Protein AF-A0A964V633-F1 (afdb_monomer)

Secondary structure (DSSP, 8-state):
--TTTTT-EEEEEE-TTSEEEEEEESSSEEEEEEEEEEEETTEEEEEESSSS--PEEEEEEETTEEEEEEEE----SSSS----EEEEEEEE---

Sequence (95 aa):
MDVLATGGSFWISVEPSGQYTATLEFAGPHVELGDLTVQSSSQFTLNPLGGTPAPSAYVFARPDSLILDGATEFDFNPDFVSEPGQAHFELVRRP

Solvent-accessible surface area (backbone atoms only — not comparable to full-atom values): 5607 Å² total; per-residue (Å²): 129,65,54,58,85,73,72,27,50,77,49,76,48,75,48,97,88,29,42,34,41,37,37,41,42,61,101,52,84,43,79,48,48,30,41,49,46,80,78,50,103,51,32,33,29,46,33,50,71,62,86,77,69,46,73,12,56,30,32,57,77,42,103,54,30,44,36,42,39,28,48,40,63,64,56,84,78,81,76,90,55,76,43,95,36,74,46,79,45,80,48,69,68,76,134

Nearest PDB structures (foldseek):
  6d0t-assembly2_B  TM=4.013E-01  e=6.426E-01  synthetic construct
  9hac-assembly2_C  TM=4.712E-01  e=9.895E-01  synthetic construct
  7vku-assembly1_X  TM=4.724E-01  e=6.542E+00  Saccharomyces cerevisiae S288C

pLDDT: mean 74.79, std 9.02, range [49.0, 89.31]

Radius of gyration: 13.52 Å; Cα contacts (8 Å, |Δi|>4): 192; chains: 1; bounding box: 30×33×32 Å

Foldseek 3Di:
DPQVVVPKDKDWDADPVQKIWIWIGGPHIWIWIFGKAAPDPFWIWTFTPPDDTWTWIWGPPDPFKTWTWTWDQTPPVPPPHGDTDIDIDIGGHDD

Structure (mmCIF, N/CA/C/O backbone):
data_AF-A0A964V633-F1
#
_entry.id   AF-A0A964V633-F1
#
loop_
_atom_site.group_PDB
_atom_site.id
_atom_site.type_symbol
_atom_site.label_atom_id
_atom_site.label_alt_id
_atom_site.label_comp_id
_atom_site.label_asym_id
_atom_site.label_entity_id
_atom_site.label_seq_id
_atom_site.pdbx_PDB_ins_code
_atom_site.Cartn_x
_atom_site.Cartn_y
_atom_site.Cartn_z
_atom_site.occupancy
_atom_site.B_iso_or_equiv
_atom_site.auth_seq_id
_atom_site.auth_comp_id
_atom_site.auth_asym_id
_atom_site.auth_atom_id
_atom_site.pdbx_PDB_model_num
ATOM 1 N N . MET A 1 1 ? -2.955 -9.619 -15.643 1.00 59.34 1 MET A N 1
ATOM 2 C CA . MET A 1 1 ? -2.165 -10.773 -15.164 1.00 59.34 1 MET A CA 1
ATOM 3 C C . MET A 1 1 ? -2.230 -10.741 -13.651 1.00 59.34 1 MET A C 1
ATOM 5 O O . MET A 1 1 ? -2.146 -9.648 -13.112 1.00 59.34 1 MET A O 1
ATOM 9 N N . ASP A 1 2 ? -2.438 -11.872 -12.981 1.00 69.00 2 ASP A N 1
ATOM 10 C CA . ASP A 1 2 ? -2.372 -11.914 -11.516 1.00 69.00 2 ASP A CA 1
ATOM 11 C C . ASP A 1 2 ? -0.901 -12.032 -11.104 1.00 69.00 2 ASP A C 1
ATOM 13 O O . ASP A 1 2 ? -0.317 -13.115 -11.136 1.00 69.00 2 ASP A O 1
ATOM 17 N N . VAL A 1 3 ? -0.293 -10.881 -10.812 1.00 69.94 3 VAL A N 1
ATOM 18 C CA . VAL A 1 3 ? 1.142 -10.751 -10.527 1.00 69.94 3 VAL A CA 1
ATOM 19 C C . VAL A 1 3 ? 1.547 -11.612 -9.326 1.00 69.94 3 VAL A C 1
ATOM 21 O O . VAL A 1 3 ? 2.593 -12.267 -9.353 1.00 69.94 3 VAL A O 1
ATOM 24 N N . LEU A 1 4 ? 0.683 -11.691 -8.310 1.00 73.31 4 LEU A N 1
ATOM 25 C CA . LEU A 1 4 ? 0.915 -12.494 -7.112 1.00 73.31 4 LEU A CA 1
ATOM 26 C C . LEU A 1 4 ? 0.805 -13.992 -7.417 1.00 73.31 4 LEU A C 1
ATOM 28 O O . LEU A 1 4 ? 1.661 -14.772 -6.998 1.00 73.31 4 LEU A O 1
ATOM 32 N N . ALA A 1 5 ? -0.184 -14.407 -8.213 1.00 70.06 5 ALA A N 1
ATOM 33 C CA . ALA A 1 5 ? -0.303 -15.801 -8.645 1.00 70.06 5 ALA A CA 1
ATOM 34 C C . ALA A 1 5 ? 0.856 -16.250 -9.553 1.00 70.06 5 ALA A C 1
ATOM 36 O O . ALA A 1 5 ? 1.153 -17.443 -9.623 1.00 70.06 5 ALA A O 1
ATOM 37 N N . THR A 1 6 ? 1.536 -15.316 -10.225 1.00 78.69 6 THR A N 1
ATOM 38 C CA . THR A 1 6 ? 2.736 -15.595 -11.032 1.00 78.69 6 THR A CA 1
ATOM 39 C C . THR A 1 6 ? 4.052 -15.564 -10.245 1.00 78.69 6 THR A C 1
ATOM 41 O O . THR A 1 6 ? 5.118 -15.673 -10.847 1.00 78.69 6 THR A O 1
ATOM 44 N N . GLY A 1 7 ? 3.996 -15.465 -8.912 1.00 77.44 7 GLY A N 1
ATOM 45 C CA . GLY A 1 7 ? 5.171 -15.519 -8.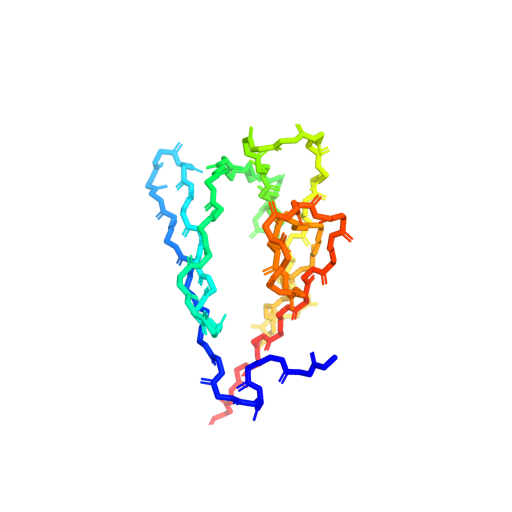035 1.00 77.44 7 GLY A CA 1
ATOM 46 C C . GLY A 1 7 ? 5.749 -14.160 -7.642 1.00 77.44 7 GLY A C 1
ATOM 47 O O . GLY A 1 7 ? 6.826 -14.121 -7.051 1.00 77.44 7 GLY A O 1
ATOM 48 N N . GLY A 1 8 ? 5.056 -13.062 -7.951 1.00 81.62 8 GLY A N 1
ATOM 49 C CA . GLY A 1 8 ? 5.360 -11.757 -7.376 1.00 81.62 8 GLY A CA 1
ATOM 50 C C . GLY A 1 8 ? 4.970 -11.688 -5.901 1.00 81.62 8 GLY A C 1
ATOM 51 O O . GLY A 1 8 ? 4.172 -12.487 -5.403 1.00 81.62 8 GLY A O 1
ATOM 52 N N . SER A 1 9 ? 5.516 -10.708 -5.194 1.00 82.38 9 SER A N 1
ATOM 53 C CA . SER A 1 9 ? 5.207 -10.495 -3.782 1.00 82.38 9 SER A CA 1
ATOM 54 C C . SER A 1 9 ? 4.979 -9.025 -3.473 1.00 82.38 9 SER A C 1
ATOM 56 O O . SER A 1 9 ? 5.644 -8.159 -4.029 1.00 82.38 9 SER A O 1
ATOM 58 N N . PHE A 1 10 ? 4.021 -8.752 -2.590 1.00 79.88 10 PHE A N 1
ATOM 59 C CA . PHE A 1 10 ? 3.607 -7.402 -2.230 1.00 79.88 10 PHE A CA 1
ATOM 60 C C . PHE A 1 10 ? 3.695 -7.202 -0.720 1.00 79.88 10 PHE A C 1
ATOM 62 O O . PHE A 1 10 ? 3.256 -8.057 0.055 1.00 79.88 10 PHE A O 1
ATOM 69 N N . TRP A 1 11 ? 4.226 -6.056 -0.307 1.00 82.12 11 TRP A N 1
ATOM 70 C CA . TRP A 1 11 ? 4.246 -5.623 1.085 1.00 82.12 11 TRP A CA 1
ATOM 71 C C . TRP A 1 11 ? 3.834 -4.162 1.197 1.00 82.12 11 TRP A C 1
ATOM 73 O O . TRP A 1 11 ? 4.234 -3.323 0.396 1.00 82.12 11 TRP A O 1
ATOM 83 N N . ILE A 1 12 ? 3.059 -3.868 2.238 1.00 83.12 12 ILE A N 1
ATOM 84 C CA . ILE A 1 12 ? 2.730 -2.511 2.657 1.00 83.12 12 ILE A CA 1
ATOM 85 C C . ILE A 1 12 ? 3.096 -2.341 4.129 1.00 83.12 12 ILE A C 1
ATOM 87 O O . ILE A 1 12 ? 2.691 -3.132 4.983 1.00 83.12 12 ILE A O 1
ATOM 91 N N . SER A 1 13 ? 3.869 -1.301 4.413 1.00 84.19 13 SER A N 1
ATOM 92 C CA . SER A 1 13 ? 4.243 -0.876 5.758 1.00 84.19 13 SER A CA 1
ATOM 93 C C . SER A 1 13 ? 3.608 0.477 6.024 1.00 84.19 13 SER A C 1
ATOM 95 O O . SER A 1 13 ? 3.780 1.387 5.222 1.00 84.19 13 SER A O 1
ATOM 97 N N . VAL A 1 14 ? 2.887 0.609 7.137 1.00 80.94 14 VAL A N 1
ATOM 98 C CA . VAL A 1 14 ? 2.275 1.870 7.573 1.00 80.94 14 VAL A CA 1
ATOM 99 C C . VAL A 1 14 ? 2.883 2.265 8.912 1.00 80.94 14 VAL A C 1
ATOM 101 O O . VAL A 1 14 ? 2.840 1.497 9.875 1.00 80.94 14 VAL A O 1
ATOM 104 N N . GLU A 1 15 ? 3.446 3.464 8.976 1.00 85.69 15 GLU A N 1
ATOM 105 C CA . GLU A 1 15 ? 3.972 4.047 10.201 1.00 85.69 15 GLU A CA 1
ATOM 106 C C . GLU A 1 15 ? 2.861 4.707 11.036 1.00 85.69 15 GLU A C 1
ATOM 108 O O . GLU A 1 15 ? 1.860 5.175 10.488 1.00 85.69 15 GLU A O 1
ATOM 113 N N . PRO A 1 16 ? 3.032 4.846 12.367 1.00 78.75 16 PRO A N 1
ATOM 114 C CA . PRO A 1 16 ? 2.081 5.574 13.214 1.00 78.75 16 PRO A CA 1
ATOM 115 C C . PRO A 1 16 ? 1.854 7.038 12.805 1.00 78.75 16 PRO A C 1
ATOM 117 O O . PRO A 1 16 ? 0.850 7.630 13.189 1.00 78.75 16 PRO A O 1
ATOM 120 N N . SER A 1 17 ? 2.787 7.622 12.046 1.00 85.06 17 SER A N 1
ATOM 121 C CA . SER A 1 17 ? 2.682 8.959 11.450 1.00 85.06 17 SER A CA 1
ATOM 122 C C . SER A 1 17 ? 1.622 9.044 10.345 1.00 85.06 17 SER A C 1
ATOM 124 O O . SER A 1 17 ? 1.236 10.146 9.968 1.00 85.06 17 SER A O 1
ATOM 126 N N . GLY A 1 18 ? 1.149 7.901 9.838 1.00 80.38 18 GLY A N 1
ATOM 127 C CA . GLY A 1 18 ? 0.292 7.808 8.662 1.00 80.38 18 GLY A CA 1
ATOM 128 C C . GLY A 1 18 ? 1.071 7.635 7.361 1.00 80.38 18 GLY A C 1
ATOM 129 O O . GLY A 1 18 ? 0.454 7.355 6.344 1.00 80.38 18 GLY A O 1
ATOM 130 N N . GLN A 1 19 ? 2.402 7.725 7.360 1.00 88.88 19 GLN A N 1
ATOM 131 C CA . GLN A 1 19 ? 3.186 7.443 6.156 1.00 88.88 19 GLN A CA 1
ATOM 132 C C . GLN A 1 19 ? 3.135 5.955 5.819 1.00 88.88 19 GLN A C 1
ATOM 134 O O . GLN A 1 19 ? 3.205 5.110 6.714 1.00 88.88 19 GLN A O 1
ATOM 139 N N . TYR A 1 20 ? 3.034 5.627 4.532 1.00 88.50 20 TYR A N 1
ATOM 140 C CA . TYR A 1 20 ? 3.148 4.254 4.066 1.00 88.50 20 TYR A CA 1
ATOM 141 C C . TYR A 1 20 ? 4.237 4.083 3.012 1.00 88.50 20 TYR A C 1
ATOM 143 O O . TYR A 1 20 ? 4.570 4.984 2.242 1.00 88.50 20 TYR A O 1
ATOM 151 N N . THR A 1 21 ? 4.776 2.871 2.978 1.00 89.31 21 THR A N 1
ATOM 152 C CA . THR A 1 21 ? 5.617 2.358 1.902 1.00 89.31 21 THR A CA 1
ATOM 153 C C . THR A 1 21 ? 4.973 1.085 1.389 1.00 89.31 21 THR A C 1
ATOM 155 O O . THR A 1 21 ? 4.816 0.129 2.151 1.00 89.31 21 THR A O 1
ATOM 158 N N . ALA A 1 22 ? 4.592 1.071 0.117 1.00 86.19 22 ALA A N 1
ATOM 159 C CA . ALA A 1 22 ? 4.164 -0.129 -0.579 1.00 86.19 22 ALA A CA 1
ATOM 160 C C . ALA A 1 22 ? 5.269 -0.571 -1.541 1.00 86.19 22 ALA A C 1
ATOM 162 O O . ALA A 1 22 ? 5.984 0.241 -2.127 1.00 86.19 22 ALA A O 1
ATOM 163 N N . THR A 1 23 ? 5.460 -1.873 -1.685 1.00 85.44 23 THR A N 1
ATOM 164 C CA . THR A 1 23 ? 6.454 -2.412 -2.604 1.00 85.44 23 THR A CA 1
ATOM 165 C C . THR A 1 23 ? 5.919 -3.670 -3.253 1.00 85.44 23 THR A C 1
ATOM 167 O O . THR A 1 23 ? 5.406 -4.566 -2.579 1.00 85.44 23 THR A O 1
ATOM 170 N N . LEU A 1 24 ? 6.060 -3.713 -4.570 1.00 83.19 24 LEU A N 1
ATOM 171 C CA . LEU A 1 24 ? 5.774 -4.862 -5.405 1.00 83.19 24 LEU A CA 1
ATOM 172 C C . LEU A 1 24 ? 7.102 -5.403 -5.933 1.00 83.19 24 LEU A C 1
ATOM 174 O O . LEU A 1 24 ? 7.814 -4.722 -6.663 1.00 83.19 24 LEU A O 1
ATOM 178 N N . GLU A 1 25 ? 7.432 -6.632 -5.566 1.00 84.50 25 GLU A N 1
ATOM 179 C CA . GLU A 1 25 ? 8.566 -7.359 -6.123 1.00 84.50 25 GLU A CA 1
ATOM 180 C C . GLU A 1 25 ? 8.059 -8.234 -7.270 1.00 84.50 25 GLU A C 1
ATOM 182 O O . GLU A 1 25 ? 7.429 -9.276 -7.056 1.00 84.50 25 GLU A O 1
ATOM 187 N N . PHE A 1 26 ? 8.304 -7.786 -8.499 1.00 79.12 26 PHE A N 1
ATOM 188 C CA . PHE A 1 26 ? 7.980 -8.521 -9.716 1.00 79.12 26 PHE A CA 1
ATOM 189 C C . PHE A 1 26 ? 8.859 -8.022 -10.862 1.00 79.12 26 PHE A C 1
ATOM 191 O O . PHE A 1 26 ? 8.753 -6.873 -11.280 1.00 79.12 26 PHE A O 1
ATOM 198 N N . ALA A 1 27 ? 9.754 -8.885 -11.353 1.00 81.44 27 ALA A N 1
ATOM 199 C CA . ALA A 1 27 ? 10.806 -8.504 -12.303 1.00 81.44 27 ALA A CA 1
ATOM 200 C C . ALA A 1 27 ? 11.716 -7.347 -11.809 1.00 81.44 27 ALA A C 1
ATOM 202 O O . ALA A 1 27 ? 12.360 -6.680 -12.615 1.00 81.44 27 ALA A O 1
ATOM 203 N N . GLY A 1 28 ? 11.798 -7.153 -10.486 1.00 78.69 28 GLY A N 1
ATOM 204 C CA . GLY A 1 28 ? 12.522 -6.079 -9.799 1.00 78.69 28 GLY A CA 1
ATOM 205 C C . GLY A 1 28 ? 11.666 -5.425 -8.699 1.00 78.69 28 GLY A C 1
ATOM 206 O O . GLY A 1 28 ? 10.456 -5.673 -8.651 1.00 78.69 28 GLY A O 1
ATOM 207 N N . PRO A 1 29 ? 12.272 -4.611 -7.812 1.00 80.00 29 PRO A N 1
ATOM 208 C CA . PRO A 1 29 ? 11.543 -3.899 -6.771 1.00 8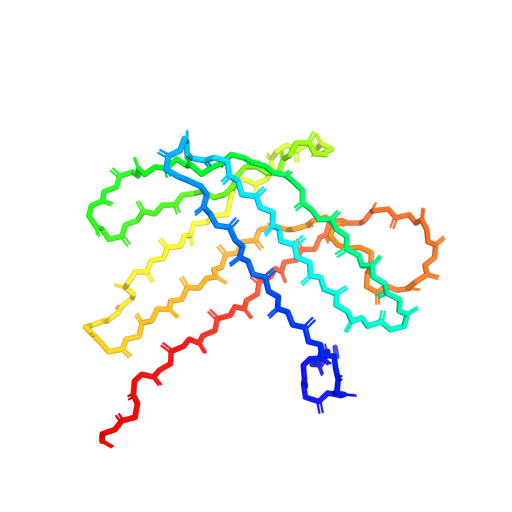0.00 29 PRO A CA 1
ATOM 209 C C . PRO A 1 29 ? 10.896 -2.622 -7.320 1.00 80.00 29 PRO A C 1
ATOM 211 O O . PRO A 1 29 ? 11.586 -1.719 -7.793 1.00 80.00 29 PRO A O 1
ATOM 214 N N . HIS A 1 30 ? 9.579 -2.517 -7.170 1.00 82.00 30 HIS A N 1
ATOM 215 C CA . HIS A 1 30 ? 8.797 -1.315 -7.464 1.00 82.00 30 HIS A CA 1
ATOM 216 C C . HIS A 1 30 ? 8.278 -0.724 -6.165 1.00 82.00 30 HIS A C 1
ATOM 218 O O . HIS A 1 30 ? 7.631 -1.428 -5.393 1.00 82.00 30 HIS A O 1
ATOM 224 N N . VAL A 1 31 ? 8.565 0.550 -5.899 1.00 83.69 31 VAL A N 1
ATOM 225 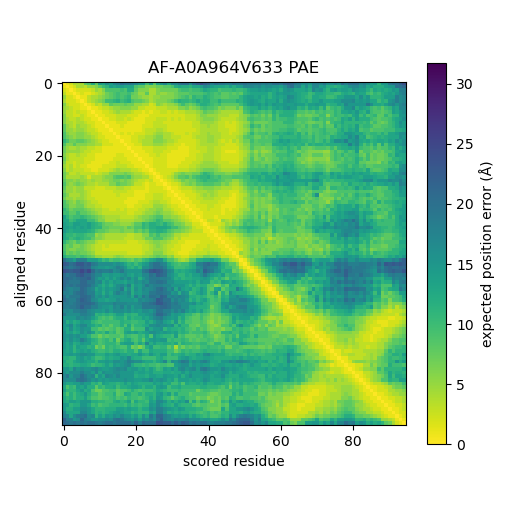C CA . VAL A 1 31 ? 8.276 1.190 -4.607 1.00 83.69 31 VAL A CA 1
ATOM 226 C C . VAL A 1 31 ? 7.321 2.360 -4.801 1.00 83.69 31 VAL A C 1
ATOM 228 O O . VAL A 1 31 ? 7.582 3.250 -5.604 1.00 83.69 31 VAL A O 1
ATOM 231 N N . GLU A 1 32 ? 6.255 2.378 -4.008 1.00 86.06 32 GLU A N 1
ATOM 232 C CA . GLU A 1 32 ? 5.306 3.482 -3.896 1.00 86.06 32 GLU A CA 1
ATOM 233 C C . GLU A 1 32 ? 5.372 4.043 -2.466 1.00 86.06 32 GLU A C 1
ATOM 235 O O . GLU A 1 32 ? 5.384 3.296 -1.483 1.00 86.06 32 GLU A O 1
ATOM 240 N N . LEU A 1 33 ? 5.437 5.369 -2.348 1.00 87.81 33 LEU A N 1
ATOM 241 C CA . LEU A 1 33 ? 5.432 6.089 -1.074 1.00 87.81 33 LEU A CA 1
ATOM 242 C C . LEU A 1 33 ? 4.202 6.983 -1.013 1.00 87.81 33 LEU A C 1
ATOM 244 O O . LEU A 1 33 ? 3.828 7.585 -2.022 1.00 87.81 33 LEU A O 1
ATOM 248 N N . GLY A 1 34 ? 3.615 7.128 0.170 1.00 87.75 34 GLY A N 1
ATOM 249 C CA . GLY A 1 34 ? 2.464 8.001 0.329 1.00 87.75 34 GLY A CA 1
ATOM 250 C C . GLY A 1 34 ? 2.016 8.222 1.763 1.00 87.75 34 GLY A C 1
ATOM 251 O O . GLY A 1 34 ? 2.665 7.788 2.716 1.00 87.75 34 GLY A O 1
ATOM 252 N N . ASP A 1 35 ? 0.864 8.873 1.898 1.00 88.69 35 ASP A N 1
ATOM 253 C CA . ASP A 1 35 ? 0.204 9.132 3.175 1.00 88.69 35 ASP A CA 1
ATOM 254 C C . ASP A 1 35 ? -1.138 8.397 3.264 1.00 88.69 35 ASP A C 1
ATOM 256 O O . ASP A 1 35 ? -1.958 8.413 2.342 1.00 88.69 35 ASP A O 1
ATOM 260 N N . LEU A 1 36 ? -1.403 7.794 4.417 1.00 85.06 36 LEU A N 1
ATOM 261 C CA . LEU A 1 36 ? -2.664 7.174 4.785 1.00 85.06 36 LEU A CA 1
ATOM 262 C C . LEU A 1 36 ? -3.539 8.181 5.539 1.00 85.06 36 LEU A C 1
ATOM 264 O O . LEU A 1 36 ? -3.147 8.744 6.558 1.00 85.06 36 LEU A O 1
ATOM 268 N N . THR A 1 37 ? -4.775 8.366 5.082 1.00 81.69 37 THR A N 1
ATOM 269 C CA . THR A 1 37 ? -5.804 9.153 5.774 1.00 81.69 37 THR A CA 1
ATOM 270 C C . THR A 1 37 ? -6.926 8.245 6.258 1.00 81.69 37 THR A C 1
ATOM 272 O O . THR A 1 37 ? -7.580 7.585 5.456 1.00 81.69 37 THR A O 1
ATOM 275 N N . VAL A 1 38 ? -7.201 8.224 7.562 1.00 78.62 38 VAL A N 1
ATOM 276 C CA . VAL A 1 38 ? -8.342 7.479 8.119 1.00 78.62 38 VAL A CA 1
ATOM 277 C C . VAL A 1 38 ? -9.611 8.321 7.988 1.00 78.62 38 VAL A C 1
ATOM 279 O O . VAL A 1 38 ? -9.683 9.424 8.523 1.00 78.62 38 VAL A O 1
ATOM 282 N N . GLN A 1 39 ? -10.618 7.800 7.289 1.00 76.56 39 GLN A N 1
ATOM 283 C CA . GLN A 1 39 ? -11.908 8.471 7.085 1.00 76.56 39 GLN A CA 1
ATOM 284 C C . GLN A 1 39 ? -12.960 7.997 8.096 1.00 76.56 39 GLN A C 1
ATOM 286 O O . GLN A 1 39 ? -13.792 8.776 8.556 1.00 76.56 39 GLN A O 1
ATOM 291 N N . SER A 1 40 ? -12.919 6.717 8.472 1.00 74.50 40 SER A N 1
ATOM 292 C CA . SER A 1 40 ? -13.761 6.134 9.519 1.00 74.50 40 SER A CA 1
ATOM 293 C C . SER A 1 40 ? -13.077 4.921 10.151 1.00 74.50 40 SER A C 1
ATOM 295 O O . SER A 1 40 ? -12.026 4.482 9.693 1.00 74.50 40 SER A O 1
ATOM 297 N N . SER A 1 41 ? -13.695 4.316 11.170 1.00 70.81 41 SER A N 1
ATOM 298 C CA . SER A 1 41 ? -13.207 3.065 11.775 1.00 70.81 41 SER A CA 1
ATOM 299 C C . SER A 1 41 ? -13.083 1.903 10.786 1.00 70.81 41 SER A C 1
ATOM 301 O O . SER A 1 41 ? -12.391 0.930 11.072 1.00 70.81 41 SER A O 1
ATOM 303 N N . SER A 1 42 ? -13.764 1.994 9.643 1.00 68.06 42 SER A N 1
ATOM 304 C CA . SER A 1 42 ? -13.793 0.955 8.618 1.00 68.06 42 SER A CA 1
ATOM 305 C C . SER A 1 42 ? -13.212 1.394 7.278 1.00 68.06 42 SER A C 1
ATOM 307 O O . SER A 1 42 ? -13.195 0.581 6.362 1.00 68.06 42 SER A O 1
ATOM 309 N N . GLN A 1 43 ? -12.768 2.651 7.159 1.00 70.38 43 GLN A N 1
ATOM 310 C CA . GLN A 1 43 ? -12.362 3.247 5.892 1.00 70.38 43 GLN A CA 1
ATOM 311 C C . GLN A 1 43 ? -11.097 4.082 6.050 1.00 70.38 43 GLN A C 1
ATOM 313 O O . GLN A 1 43 ? -11.051 5.011 6.861 1.00 70.38 43 GLN A O 1
ATOM 318 N N . PHE A 1 44 ? -10.100 3.801 5.223 1.00 76.69 44 PHE A N 1
ATOM 319 C CA . PHE A 1 44 ? -8.921 4.645 5.072 1.00 76.69 44 PHE A CA 1
ATOM 320 C C . PHE A 1 44 ? -8.595 4.853 3.600 1.00 76.69 44 PHE A C 1
ATOM 322 O O . PHE A 1 44 ? -9.104 4.143 2.732 1.00 76.69 44 PHE A O 1
ATOM 329 N N . THR A 1 45 ? -7.762 5.848 3.328 1.00 78.06 45 THR A N 1
ATOM 330 C CA . THR A 1 45 ? -7.295 6.186 1.994 1.00 78.06 45 THR A CA 1
ATOM 331 C C . THR A 1 45 ? -5.786 6.199 1.937 1.00 78.06 45 THR A C 1
ATOM 333 O O . THR A 1 45 ? -5.180 6.801 2.813 1.00 78.06 45 THR A O 1
ATOM 336 N N . LEU A 1 46 ? -5.193 5.573 0.922 1.00 80.81 46 LEU A N 1
ATOM 337 C CA . LEU A 1 46 ? -3.782 5.772 0.587 1.00 80.81 46 LEU A CA 1
ATOM 338 C C . LEU A 1 46 ? -3.685 6.848 -0.490 1.00 80.81 46 LEU A C 1
ATOM 340 O O . LEU A 1 46 ? -4.420 6.802 -1.478 1.00 80.81 46 LEU A O 1
ATOM 344 N N . ASN A 1 47 ? -2.800 7.811 -0.267 1.00 82.56 47 ASN A N 1
ATOM 345 C CA . ASN A 1 47 ? -2.525 8.920 -1.165 1.00 82.56 47 ASN A CA 1
ATOM 346 C C . ASN A 1 47 ? -1.061 8.808 -1.609 1.00 82.56 47 ASN A C 1
ATOM 348 O O . ASN A 1 47 ? -0.179 9.205 -0.840 1.00 82.56 47 ASN A O 1
ATOM 352 N N . PRO A 1 48 ? -0.787 8.245 -2.798 1.00 83.06 48 PRO A N 1
ATOM 353 C CA . PRO A 1 48 ? 0.562 8.208 -3.350 1.00 83.06 48 PRO A CA 1
ATOM 354 C C . PRO A 1 48 ? 1.140 9.626 -3.488 1.00 83.06 48 PRO A C 1
ATOM 356 O O . PRO A 1 48 ? 0.416 10.571 -3.808 1.00 83.06 48 PRO A O 1
ATOM 359 N N . LEU A 1 49 ? 2.442 9.778 -3.228 1.00 82.69 49 LEU A N 1
ATOM 360 C CA . LEU A 1 49 ? 3.176 11.042 -3.401 1.00 82.69 49 LEU A CA 1
ATOM 361 C C . LEU A 1 49 ? 3.715 11.232 -4.826 1.00 82.69 49 LEU A C 1
ATOM 363 O O . LEU A 1 49 ? 4.092 12.349 -5.189 1.00 82.69 49 LEU A O 1
ATOM 367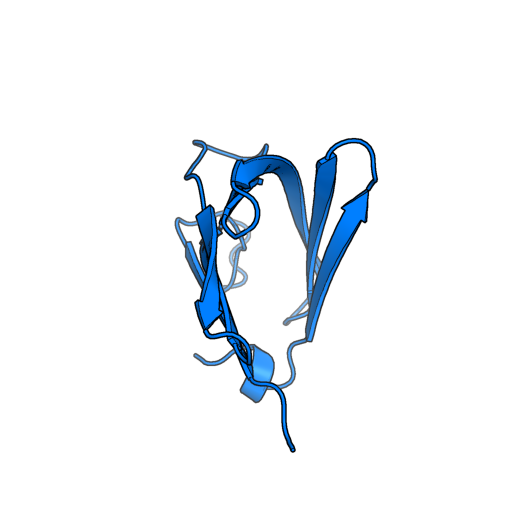 N N . GLY A 1 50 ? 3.793 10.157 -5.613 1.00 65.50 50 GLY A N 1
ATOM 368 C CA . GLY A 1 50 ? 4.046 10.245 -7.047 1.00 65.50 50 GLY A CA 1
ATOM 369 C C . GLY A 1 50 ? 2.797 10.734 -7.792 1.00 65.50 50 GLY A C 1
ATOM 370 O O . GLY A 1 50 ? 1.680 10.602 -7.298 1.00 65.50 50 GLY A O 1
ATOM 371 N N . GLY A 1 51 ? 3.010 11.375 -8.947 1.00 58.56 51 GLY A N 1
ATOM 372 C CA . GLY A 1 51 ? 1.965 11.687 -9.928 1.00 58.56 51 GLY A CA 1
ATOM 373 C C . GLY A 1 51 ? 0.741 12.477 -9.437 1.00 58.56 51 GLY A C 1
ATOM 374 O O . GLY A 1 51 ? 0.841 13.400 -8.627 1.00 58.56 51 GLY A O 1
ATOM 375 N N . THR A 1 52 ? -0.416 12.221 -10.061 1.00 49.00 52 THR A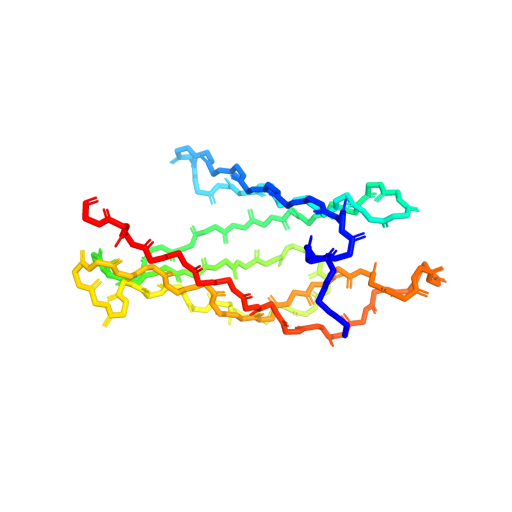 N 1
ATOM 376 C CA . THR A 1 52 ? -1.686 12.881 -9.705 1.00 49.00 52 THR A CA 1
ATOM 377 C C . THR A 1 52 ? -2.373 12.011 -8.659 1.00 49.00 52 THR A C 1
ATOM 379 O O . THR A 1 52 ? -2.723 10.883 -9.002 1.00 49.00 52 THR A O 1
ATOM 382 N N . PRO A 1 53 ? -2.625 12.504 -7.431 1.00 51.50 53 PRO A N 1
ATOM 383 C CA . PRO A 1 53 ? -3.173 11.679 -6.363 1.00 51.50 53 PRO A CA 1
ATOM 384 C C . PRO A 1 53 ? -4.497 11.058 -6.794 1.00 51.50 53 PRO A C 1
ATOM 386 O O . PRO A 1 53 ? -5.491 11.759 -7.004 1.00 51.50 53 PRO A O 1
ATOM 389 N N . ALA A 1 54 ? -4.509 9.739 -6.925 1.00 54.88 54 ALA A N 1
ATOM 390 C CA . ALA A 1 54 ? -5.715 8.974 -7.153 1.00 54.88 54 ALA A CA 1
ATOM 391 C C . ALA A 1 54 ? -6.033 8.247 -5.833 1.00 54.88 54 ALA A C 1
ATOM 393 O O . ALA A 1 54 ? -5.402 7.242 -5.514 1.00 54.88 54 ALA A O 1
ATOM 394 N N . PRO A 1 55 ? -6.928 8.805 -4.997 1.00 55.38 55 PRO A N 1
ATOM 395 C CA . PRO A 1 55 ? -7.177 8.288 -3.659 1.00 55.38 55 PRO A CA 1
ATOM 396 C C . PRO A 1 55 ? -7.773 6.881 -3.720 1.00 55.38 55 PRO A C 1
ATOM 398 O O . PRO A 1 55 ? -8.805 6.650 -4.351 1.00 55.38 55 PRO A O 1
ATOM 401 N N . SER A 1 56 ? -7.135 5.956 -3.013 1.00 56.03 56 SER A N 1
ATOM 402 C CA . SER A 1 56 ? -7.532 4.547 -2.942 1.00 56.03 56 SER A CA 1
ATOM 403 C C . SER A 1 56 ? -8.328 4.298 -1.676 1.00 56.03 56 SER A C 1
ATOM 405 O O . SER A 1 56 ? -7.848 4.674 -0.620 1.00 56.03 56 SER A O 1
ATOM 407 N N . ALA A 1 57 ? -9.534 3.729 -1.736 1.00 57.31 57 ALA A N 1
ATOM 408 C CA . ALA A 1 57 ? -10.399 3.553 -0.567 1.00 57.31 57 ALA A CA 1
ATOM 409 C C . ALA A 1 57 ? -10.373 2.102 -0.078 1.00 57.31 57 ALA A C 1
ATOM 411 O O . ALA A 1 57 ? -10.831 1.181 -0.746 1.00 57.31 57 ALA A O 1
ATOM 412 N N . TYR A 1 58 ? -9.895 1.915 1.143 1.00 61.66 58 TYR A N 1
ATOM 413 C CA . TYR A 1 58 ? -9.721 0.612 1.759 1.00 61.66 58 TYR A CA 1
ATOM 414 C C . TYR A 1 58 ? -10.826 0.410 2.782 1.00 61.66 58 TYR A C 1
ATOM 416 O O . TYR A 1 58 ? -10.983 1.239 3.682 1.00 61.66 58 TYR A O 1
ATOM 424 N N . VAL A 1 59 ? -11.6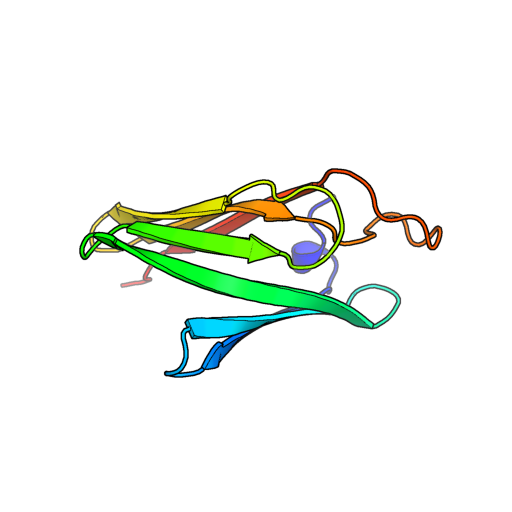08 -0.659 2.632 1.00 61.00 59 VAL A N 1
ATOM 425 C CA . VAL A 1 59 ? -12.806 -0.897 3.443 1.00 61.00 59 VAL A CA 1
ATOM 426 C C . VAL A 1 59 ? -12.733 -2.271 4.096 1.00 61.00 59 VAL A C 1
ATOM 428 O O . VAL A 1 59 ? -12.447 -3.280 3.447 1.00 61.00 59 VAL A O 1
ATOM 431 N N . PHE A 1 60 ? -13.076 -2.341 5.382 1.00 58.75 60 PHE A N 1
ATOM 432 C CA . PHE A 1 60 ? -13.516 -3.602 5.982 1.00 58.75 60 PHE A CA 1
ATOM 433 C C . PHE A 1 60 ? -14.887 -3.954 5.400 1.00 58.75 60 PHE A C 1
ATOM 435 O O . PHE A 1 60 ? -15.925 -3.628 5.973 1.00 58.75 60 PHE A O 1
ATOM 442 N N . ALA A 1 61 ? -14.892 -4.554 4.208 1.00 61.12 61 ALA A N 1
ATOM 443 C CA . ALA A 1 61 ? -16.113 -4.822 3.455 1.00 61.12 61 ALA A CA 1
ATOM 444 C C . ALA A 1 61 ? -17.064 -5.767 4.211 1.00 61.12 61 ALA A C 1
ATOM 446 O O . ALA A 1 61 ? -18.278 -5.716 4.012 1.00 61.12 61 ALA A O 1
ATOM 447 N N . ARG A 1 62 ? -16.510 -6.621 5.086 1.00 67.75 62 ARG A N 1
ATOM 448 C CA . ARG A 1 62 ? -17.218 -7.555 5.976 1.00 67.75 62 ARG A CA 1
ATOM 449 C C . ARG A 1 62 ? -16.385 -7.780 7.251 1.00 67.75 62 ARG A C 1
ATOM 451 O O . ARG A 1 62 ? -15.188 -7.493 7.239 1.00 67.75 62 ARG A O 1
ATOM 458 N N . PRO A 1 63 ? -16.958 -8.330 8.342 1.00 70.31 63 PRO A N 1
ATOM 459 C CA . PRO A 1 63 ? -16.212 -8.632 9.574 1.00 70.31 63 PRO A CA 1
ATOM 460 C C . PRO A 1 63 ? -15.010 -9.573 9.384 1.00 70.31 63 PRO A C 1
ATOM 462 O O . PRO A 1 63 ? -14.123 -9.633 10.234 1.00 70.31 63 PRO A O 1
ATOM 465 N N . ASP A 1 64 ? -15.004 -10.331 8.292 1.00 77.94 64 ASP A N 1
ATOM 466 C CA . ASP A 1 64 ? -14.021 -11.344 7.929 1.00 77.94 64 ASP A CA 1
ATOM 467 C C . ASP A 1 64 ? -13.233 -11.006 6.656 1.00 77.94 64 ASP A C 1
ATOM 469 O O . ASP A 1 64 ? -12.369 -11.792 6.269 1.00 77.94 64 ASP A O 1
ATOM 473 N N . SER A 1 65 ? -13.487 -9.858 6.019 1.00 73.62 65 SER A N 1
ATOM 474 C CA . SER A 1 65 ? -12.817 -9.478 4.774 1.00 73.62 65 SER A CA 1
ATOM 475 C C . SER A 1 65 ? -12.307 -8.042 4.804 1.00 73.62 65 SER A C 1
ATOM 477 O O . SER A 1 65 ? -13.077 -7.103 5.030 1.00 73.62 65 SER A O 1
ATOM 479 N N . LEU A 1 66 ? -11.028 -7.872 4.490 1.00 73.06 66 LEU A N 1
ATOM 480 C CA . LEU A 1 66 ? -10.419 -6.581 4.197 1.00 73.06 66 LEU A CA 1
ATOM 481 C C . LEU A 1 66 ? -10.232 -6.477 2.684 1.00 73.06 66 LEU A C 1
ATOM 483 O O . LEU A 1 66 ? -9.560 -7.324 2.094 1.00 73.06 66 LEU A O 1
ATOM 487 N N . ILE A 1 67 ? -10.833 -5.451 2.080 1.00 78.00 67 ILE A N 1
ATOM 488 C CA . ILE A 1 67 ? -10.661 -5.143 0.662 1.00 78.00 67 ILE A CA 1
ATOM 489 C C . ILE A 1 67 ? -9.857 -3.860 0.548 1.00 78.00 67 ILE A C 1
ATOM 491 O O . ILE A 1 67 ? -10.185 -2.828 1.142 1.00 78.00 67 ILE A O 1
ATOM 495 N N . LEU A 1 68 ? -8.787 -3.966 -0.220 1.00 72.06 68 LEU A N 1
ATOM 496 C CA . LEU A 1 68 ? -7.869 -2.904 -0.531 1.00 72.06 68 LEU A CA 1
ATOM 497 C C . LEU A 1 68 ? -7.996 -2.571 -2.019 1.00 72.06 68 LEU A C 1
ATOM 499 O O . LEU A 1 68 ? -7.340 -3.194 -2.851 1.00 72.06 68 LEU A O 1
ATOM 503 N N . ASP A 1 69 ? -8.871 -1.619 -2.336 1.00 77.12 69 ASP A N 1
ATOM 504 C CA . ASP A 1 69 ? -9.156 -1.199 -3.705 1.00 77.12 69 ASP A CA 1
ATOM 505 C C . ASP A 1 69 ? -8.732 0.248 -3.930 1.00 77.12 69 ASP A C 1
ATOM 507 O O . ASP A 1 69 ? -9.144 1.168 -3.219 1.00 77.12 69 ASP A O 1
ATOM 511 N N . GLY A 1 70 ? -7.968 0.478 -4.988 1.00 71.31 70 GLY A N 1
ATOM 512 C CA . GLY A 1 70 ? -7.812 1.823 -5.508 1.00 71.31 70 GLY A CA 1
ATOM 513 C C . GLY A 1 70 ? -6.679 1.983 -6.495 1.00 71.31 70 GLY A C 1
ATOM 514 O O . GLY A 1 70 ? -6.023 1.022 -6.888 1.00 71.31 70 GLY A O 1
ATOM 515 N N . ALA A 1 71 ? -6.490 3.218 -6.928 1.00 74.69 71 ALA A N 1
ATOM 516 C CA . ALA A 1 71 ? -5.446 3.540 -7.868 1.00 74.69 71 ALA A CA 1
ATOM 517 C C . ALA A 1 71 ? -4.044 3.323 -7.277 1.00 74.69 71 ALA A C 1
ATOM 519 O O . ALA A 1 71 ? -3.805 3.444 -6.074 1.00 74.69 71 ALA A O 1
ATOM 520 N N . THR A 1 72 ? -3.114 2.990 -8.155 1.00 72.94 72 THR A N 1
ATOM 521 C CA . THR A 1 72 ? -1.700 2.819 -7.835 1.00 72.94 72 THR A CA 1
ATOM 522 C C . THR A 1 72 ? -0.861 3.306 -9.003 1.00 72.94 72 THR A C 1
ATOM 524 O O . THR A 1 72 ? -1.347 3.380 -10.134 1.00 72.94 72 THR A O 1
ATOM 527 N N . GLU A 1 73 ? 0.395 3.625 -8.720 1.00 72.88 73 GLU A N 1
ATOM 528 C CA . GLU A 1 73 ? 1.362 4.090 -9.713 1.00 72.88 73 GLU A CA 1
ATOM 529 C C . GLU A 1 73 ? 2.466 3.066 -10.004 1.00 72.88 73 GLU A C 1
ATOM 531 O O . GLU A 1 73 ? 3.496 3.414 -10.590 1.00 72.88 73 GLU A O 1
ATOM 536 N N . PHE A 1 74 ? 2.271 1.805 -9.592 1.00 71.56 74 PHE A N 1
ATOM 537 C CA . PHE A 1 74 ? 3.191 0.722 -9.933 1.00 71.56 74 PHE A CA 1
ATOM 538 C C . PHE A 1 74 ? 3.345 0.584 -11.454 1.00 71.56 74 PHE A C 1
ATOM 540 O O . PHE A 1 74 ? 2.362 0.409 -12.171 1.00 71.56 74 PHE A O 1
ATOM 547 N N . ASP A 1 75 ? 4.592 0.579 -11.920 1.00 70.25 75 ASP A N 1
ATOM 548 C CA . ASP A 1 75 ? 4.970 0.131 -13.260 1.00 70.25 75 ASP A CA 1
ATOM 549 C C . ASP A 1 75 ? 4.956 -1.408 -13.277 1.00 70.25 75 ASP A C 1
ATOM 551 O O . ASP A 1 75 ? 5.856 -2.080 -12.770 1.00 70.25 75 ASP A O 1
ATOM 555 N N . PHE A 1 76 ? 3.874 -1.985 -13.799 1.00 68.31 76 PHE A N 1
ATOM 556 C CA . PHE A 1 76 ? 3.689 -3.436 -13.888 1.00 68.31 76 PHE A CA 1
ATOM 557 C C . PHE A 1 76 ? 4.027 -4.005 -15.278 1.00 68.31 76 PHE A C 1
ATOM 559 O O . PHE A 1 76 ? 3.875 -5.216 -15.484 1.00 68.31 76 PHE A O 1
ATOM 566 N N . ASN A 1 77 ? 4.463 -3.174 -16.233 1.00 72.31 77 ASN A N 1
ATOM 567 C CA . ASN A 1 77 ? 4.779 -3.555 -1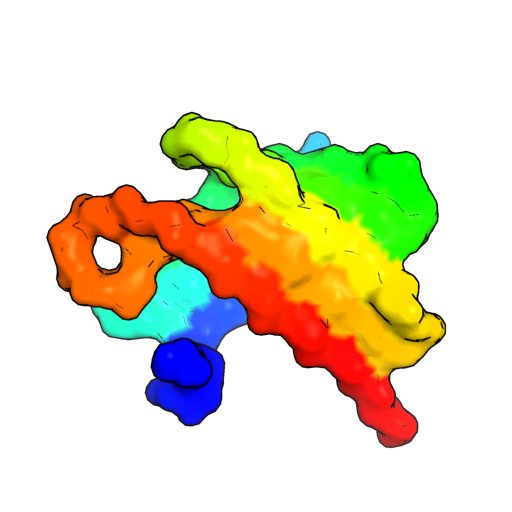7.617 1.00 72.31 77 ASN A CA 1
ATOM 568 C C . ASN A 1 77 ? 6.297 -3.447 -17.940 1.00 72.31 77 ASN A C 1
ATOM 570 O O . ASN A 1 77 ? 6.701 -3.504 -19.105 1.00 72.31 77 ASN A O 1
ATOM 574 N N . PRO A 1 78 ? 7.126 -3.589 -16.896 1.00 68.56 78 PRO A N 1
ATOM 575 C CA . PRO A 1 78 ? 8.483 -3.041 -16.710 1.00 68.56 78 PRO A CA 1
ATOM 576 C C . PRO A 1 78 ? 9.060 -2.184 -17.853 1.00 68.56 78 PRO A C 1
ATOM 578 O O . PRO A 1 78 ? 10.084 -2.547 -18.447 1.00 68.56 78 PRO A O 1
ATOM 581 N N . ASP A 1 79 ? 8.441 -1.045 -18.163 1.00 80.00 79 ASP A N 1
ATOM 582 C CA . ASP A 1 79 ? 8.923 -0.123 -19.205 1.00 80.00 79 ASP A CA 1
ATOM 583 C C . ASP A 1 79 ? 9.557 1.177 -18.669 1.00 80.00 79 ASP A C 1
ATOM 585 O O . ASP A 1 79 ? 10.063 1.991 -19.451 1.00 80.00 79 ASP A O 1
ATOM 589 N N . PHE A 1 80 ? 9.634 1.316 -17.343 1.00 70.19 80 PHE A N 1
ATOM 590 C CA . PHE A 1 80 ? 10.126 2.477 -16.600 1.00 70.19 80 PHE A CA 1
ATOM 591 C C . PHE A 1 80 ? 9.259 3.736 -16.736 1.00 70.19 80 PHE A C 1
ATOM 593 O O . PHE A 1 80 ? 9.731 4.846 -16.460 1.00 70.19 80 PHE A O 1
ATOM 600 N N . VAL A 1 81 ? 7.997 3.589 -17.133 1.00 76.50 81 VAL A N 1
ATOM 601 C CA . VAL A 1 81 ? 7.003 4.659 -17.172 1.00 76.50 81 VAL A CA 1
ATOM 602 C C . VAL A 1 81 ? 5.892 4.324 -16.178 1.00 76.50 81 VAL A C 1
ATOM 604 O O . VAL A 1 81 ? 5.226 3.305 -16.288 1.00 76.50 81 VAL A O 1
ATOM 607 N N . SER A 1 82 ? 5.652 5.201 -15.195 1.00 68.56 82 SER A N 1
ATOM 608 C CA . SER A 1 82 ? 4.476 5.051 -14.327 1.00 68.56 82 SER A CA 1
ATOM 609 C C . SER A 1 82 ? 3.195 5.241 -15.133 1.00 68.56 82 SER A C 1
ATOM 611 O O . SER A 1 82 ? 3.021 6.239 -15.840 1.00 68.56 82 SER A O 1
ATOM 613 N N . GLU A 1 83 ? 2.270 4.306 -14.962 1.00 69.88 83 GLU A N 1
ATOM 614 C CA . GLU A 1 83 ? 0.981 4.273 -15.640 1.00 69.88 83 GLU A CA 1
ATOM 615 C C . GLU A 1 83 ? -0.156 4.274 -14.609 1.00 69.88 83 GLU A C 1
ATOM 617 O O . GLU A 1 83 ? 0.023 3.786 -13.491 1.00 69.88 83 GLU A O 1
ATOM 622 N N . PRO A 1 84 ? -1.354 4.783 -14.956 1.00 70.50 84 PRO A N 1
ATOM 623 C CA . PRO A 1 84 ? -2.519 4.649 -14.091 1.00 70.50 84 PRO A CA 1
ATOM 624 C C . PRO A 1 84 ? -2.879 3.168 -13.902 1.00 70.50 84 PRO A C 1
ATOM 626 O O . PRO A 1 84 ? -3.383 2.519 -14.820 1.00 70.50 84 PRO A O 1
ATOM 629 N N . GLY A 1 85 ? -2.640 2.637 -12.705 1.00 72.00 85 GLY A N 1
ATOM 630 C CA . GLY A 1 85 ? -3.008 1.282 -12.308 1.00 72.00 85 GLY A CA 1
ATOM 631 C C . GLY A 1 85 ? -4.191 1.264 -11.342 1.00 72.00 85 GLY A C 1
ATOM 632 O O . GLY A 1 85 ? -4.469 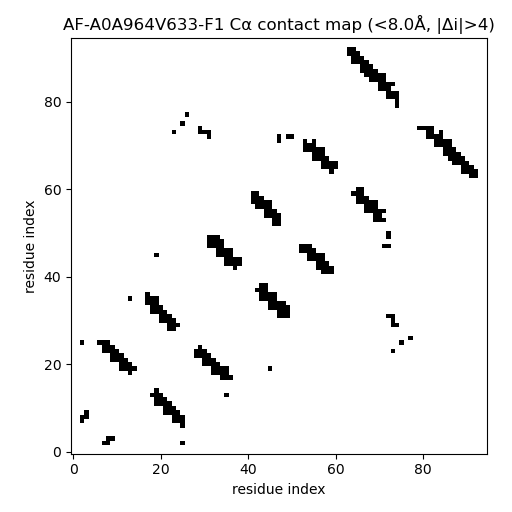2.247 -10.661 1.00 72.00 85 GLY A O 1
ATOM 633 N N . GLN A 1 86 ? -4.876 0.123 -11.256 1.00 75.69 86 GLN A N 1
ATOM 634 C CA . GLN A 1 86 ? -5.873 -0.165 -10.223 1.00 75.69 86 GLN A CA 1
ATOM 635 C C . GLN A 1 86 ? -5.409 -1.400 -9.447 1.00 75.69 86 GLN A C 1
ATOM 637 O O . GLN A 1 86 ? -5.368 -2.504 -9.992 1.00 75.69 86 GLN A O 1
ATOM 642 N N . ALA A 1 87 ? -5.065 -1.212 -8.178 1.00 73.00 87 ALA A N 1
ATOM 643 C CA . ALA A 1 87 ? -4.797 -2.286 -7.243 1.00 73.00 87 ALA A CA 1
ATOM 644 C C . ALA A 1 87 ? -6.111 -2.850 -6.683 1.00 73.00 87 ALA A C 1
ATOM 646 O O . ALA A 1 87 ? -7.045 -2.101 -6.383 1.00 73.00 87 ALA A O 1
ATOM 647 N N . HIS A 1 88 ? -6.146 -4.174 -6.525 1.00 77.56 88 HIS A N 1
ATOM 648 C CA . HIS A 1 88 ? -7.191 -4.905 -5.816 1.00 77.56 88 HIS A CA 1
ATOM 649 C C . HIS A 1 88 ? -6.533 -5.992 -4.962 1.00 77.56 88 HIS A C 1
ATOM 651 O O . HIS A 1 88 ? -5.978 -6.951 -5.504 1.00 77.56 88 HIS A O 1
ATOM 657 N N . PHE A 1 89 ? -6.595 -5.859 -3.635 1.00 71.88 89 PHE A N 1
ATOM 658 C CA . PHE A 1 89 ? -6.235 -6.935 -2.711 1.00 71.88 89 PHE A CA 1
ATOM 659 C C . PHE A 1 89 ? -7.431 -7.319 -1.851 1.00 71.88 89 PHE A C 1
ATOM 661 O O . PHE A 1 89 ? -8.047 -6.474 -1.206 1.00 71.88 89 PHE A O 1
ATOM 668 N N . GLU A 1 90 ? -7.708 -8.616 -1.779 1.00 79.56 90 GLU A N 1
ATOM 669 C CA . GLU A 1 90 ? -8.743 -9.173 -0.917 1.00 79.56 90 GLU A CA 1
ATOM 670 C C . GLU A 1 90 ? -8.102 -10.131 0.093 1.00 79.56 90 GLU A C 1
ATOM 672 O O . GLU A 1 90 ? -7.512 -11.151 -0.267 1.00 79.56 90 GLU A O 1
ATOM 677 N N . LEU A 1 91 ? -8.223 -9.804 1.381 1.00 67.88 91 LEU A N 1
ATOM 678 C CA . LEU A 1 91 ? -7.845 -10.692 2.475 1.00 67.88 91 LEU A CA 1
ATOM 679 C C . LEU A 1 91 ? -9.107 -11.225 3.140 1.00 67.88 91 LEU A C 1
ATOM 681 O O . LEU A 1 91 ? -9.818 -10.482 3.815 1.00 67.88 91 LEU A O 1
ATOM 685 N N . VAL A 1 92 ? -9.348 -12.526 2.990 1.00 77.12 92 VAL A N 1
ATOM 686 C CA . VAL A 1 92 ? -10.463 -13.232 3.631 1.00 77.12 92 VAL A CA 1
ATOM 687 C C . VAL A 1 92 ? -9.931 -14.065 4.795 1.00 77.12 92 VAL A C 1
ATOM 689 O O . VAL A 1 92 ? -9.051 -14.914 4.614 1.00 77.12 92 VAL A O 1
ATOM 692 N N . ARG A 1 93 ? -10.461 -13.847 6.003 1.00 75.62 93 ARG A N 1
ATOM 693 C CA . ARG A 1 93 ? -10.149 -14.670 7.179 1.00 75.62 93 ARG A CA 1
ATOM 694 C C . 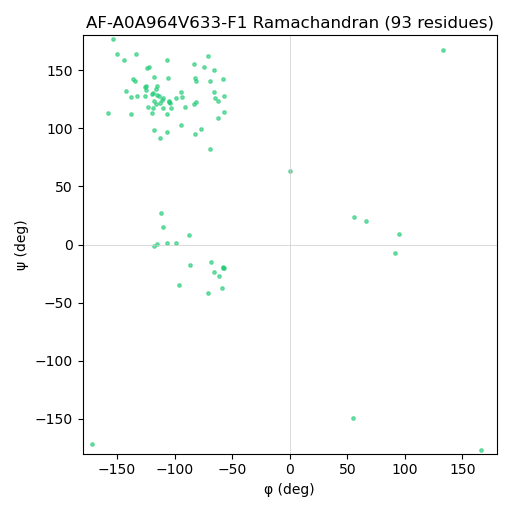ARG A 1 93 ? -10.614 -16.105 6.916 1.00 75.62 93 ARG A C 1
ATOM 696 O O . ARG A 1 93 ? -11.790 -16.346 6.663 1.00 75.62 93 ARG A O 1
ATOM 703 N N . ARG A 1 94 ? -9.696 -17.069 7.014 1.00 76.56 94 ARG A N 1
ATOM 704 C CA . ARG A 1 94 ? -10.045 -18.498 7.016 1.00 76.56 94 ARG A CA 1
ATOM 705 C C . ARG A 1 94 ? -10.476 -18.931 8.429 1.00 76.56 94 ARG A C 1
ATOM 707 O O . ARG A 1 94 ? -9.927 -18.384 9.388 1.00 76.56 94 ARG A O 1
ATOM 714 N N . PRO A 1 95 ? -11.465 -19.836 8.548 1.00 66.88 95 PRO A N 1
ATOM 715 C CA . PRO A 1 95 ? -11.940 -20.354 9.832 1.00 66.88 95 PRO A CA 1
ATOM 716 C C . PRO A 1 95 ? -10.865 -21.130 10.597 1.00 66.88 95 PRO A C 1
ATOM 718 O O . PRO A 1 95 ? -9.966 -21.709 9.941 1.00 66.88 95 PRO A O 1
#

Mean predicted aligned error: 9.22 Å